Protein AF-F0YRL6-F1 (afdb_monomer_lite)

pLDDT: mean 74.06, std 14.35, range [32.53, 87.81]

Sequence (127 aa):
LNEMPAEAWADAAVAHALNVREALALGNYAAFFRLHETAPNMGAYVLDTFADKVRVDAAAKILRAYRPTIDLATLASRLGFDDENDCKAYVTKLGFLFDDAGAVKCKESKCDAAGLVEDGEQKSSLL

Organism: Aureococcus anophagefferens (NCBI:txid44056)

Foldseek 3Di:
DPPDDPVVCPDPQNVLVVQLVVCQVVLVLVSLVVSLVVHPDCVNVVSVVCLLVSLLVQLLVCLVVDPAWAALVVNCVSSVHPDSVVSVVSQVLQQWDADPVRITGSPPRDRPPVSPDDDPPPPPDDD

Secondary structure (DSSP, 8-state):
---S-GGGGG-HHHHHHHHHHHHHHHT-HHHHHHHHHT--TTHHHHHHHHHHHHHHHHHHHHHHHS-SEE-HHHHHHHHT-S-HHHHHHHHHHTTPPBPTTS-EETTT----GGGG-----------

Structure (mmCIF, N/CA/C/O backbone):
data_AF-F0YRL6-F1
#
_entry.id   AF-F0YRL6-F1
#
loop_
_atom_site.group_PDB
_atom_site.id
_atom_site.type_symbol
_atom_site.label_atom_id
_atom_site.label_alt_id
_atom_site.label_comp_id
_atom_site.label_asym_id
_atom_site.label_entity_id
_atom_site.label_seq_id
_atom_site.pdbx_PDB_ins_code
_atom_site.Cartn_x
_atom_site.Cartn_y
_atom_site.Cartn_z
_atom_site.occupancy
_atom_site.B_iso_or_equiv
_atom_site.auth_seq_id
_atom_site.auth_comp_id
_atom_site.auth_asym_id
_atom_site.auth_atom_id
_atom_site.pdbx_PDB_model_num
ATOM 1 N N . LEU A 1 1 ? 1.555 2.071 -26.749 1.00 57.66 1 LEU A N 1
ATOM 2 C CA . LEU A 1 1 ? 2.431 0.944 -26.340 1.00 57.66 1 LEU A CA 1
ATOM 3 C C . LEU A 1 1 ? 3.326 0.428 -27.474 1.00 57.66 1 LEU A C 1
ATOM 5 O O . LEU A 1 1 ? 4.312 -0.207 -27.152 1.00 57.66 1 LEU A O 1
ATOM 9 N N . ASN A 1 2 ? 3.055 0.714 -28.758 1.00 60.75 2 ASN A N 1
ATOM 10 C CA . ASN A 1 2 ? 3.831 0.160 -29.885 1.00 60.75 2 ASN A CA 1
ATOM 11 C C . ASN A 1 2 ? 4.904 1.109 -30.471 1.00 60.75 2 ASN A C 1
ATOM 13 O O . ASN A 1 2 ? 5.344 0.910 -31.595 1.00 60.75 2 ASN A O 1
ATOM 17 N N . GLU A 1 3 ? 5.288 2.162 -29.745 1.00 75.50 3 GLU A N 1
ATOM 18 C CA . GLU A 1 3 ? 6.228 3.197 -30.229 1.00 75.50 3 GLU A CA 1
ATOM 19 C C . GLU A 1 3 ? 7.621 3.096 -29.585 1.00 75.50 3 GLU A C 1
ATOM 21 O O . GLU A 1 3 ? 8.483 3.932 -29.837 1.00 75.50 3 GLU A O 1
ATOM 26 N N . MET A 1 4 ? 7.859 2.087 -28.739 1.00 65.69 4 MET A N 1
ATOM 27 C CA . MET A 1 4 ? 9.155 1.894 -28.089 1.00 65.69 4 MET A CA 1
ATOM 28 C C . MET A 1 4 ? 10.035 0.942 -28.910 1.00 65.69 4 MET A C 1
ATOM 30 O O . MET A 1 4 ? 9.546 -0.122 -29.303 1.00 65.69 4 MET A O 1
ATOM 34 N N . PRO A 1 5 ? 11.316 1.281 -29.145 1.00 77.12 5 PRO A N 1
ATOM 35 C CA . PRO A 1 5 ? 12.253 0.401 -29.837 1.00 77.12 5 PRO A CA 1
ATOM 36 C C . PRO A 1 5 ? 12.417 -0.918 -29.070 1.00 77.12 5 PRO A C 1
ATOM 38 O O . PRO A 1 5 ? 12.377 -0.936 -27.837 1.00 77.12 5 PRO A O 1
ATOM 41 N N . ALA A 1 6 ? 12.570 -2.032 -29.791 1.00 75.75 6 ALA A N 1
ATOM 42 C CA . ALA A 1 6 ? 12.597 -3.373 -29.199 1.00 75.75 6 ALA A CA 1
ATOM 43 C C . ALA A 1 6 ? 13.736 -3.544 -28.178 1.00 75.75 6 ALA A C 1
ATOM 45 O O . ALA A 1 6 ? 13.577 -4.287 -27.211 1.00 75.75 6 ALA A O 1
ATOM 46 N N . GLU A 1 7 ? 14.846 -2.813 -28.338 1.00 75.88 7 GLU A N 1
ATOM 47 C CA . GLU A 1 7 ? 15.958 -2.842 -27.386 1.00 75.88 7 GLU A CA 1
ATOM 48 C C . GLU A 1 7 ? 15.579 -2.259 -26.016 1.00 75.88 7 GLU A C 1
ATOM 50 O O . GLU A 1 7 ? 16.071 -2.728 -24.993 1.00 75.88 7 GLU A O 1
ATOM 55 N N . ALA A 1 8 ? 14.663 -1.285 -25.965 1.00 72.06 8 ALA A N 1
ATOM 56 C CA . ALA A 1 8 ? 14.236 -0.662 -24.710 1.00 72.06 8 ALA A CA 1
ATOM 57 C C . ALA A 1 8 ? 13.365 -1.593 -23.848 1.00 72.06 8 ALA A C 1
ATOM 59 O O . ALA A 1 8 ? 13.328 -1.447 -22.631 1.00 72.06 8 ALA A O 1
ATOM 60 N N . TRP A 1 9 ? 12.691 -2.579 -24.450 1.00 75.88 9 TRP A N 1
ATOM 61 C CA . TRP A 1 9 ? 11.904 -3.575 -23.710 1.00 75.88 9 TRP A CA 1
ATOM 62 C C . TRP A 1 9 ? 12.768 -4.581 -22.945 1.00 75.88 9 TRP A C 1
ATOM 64 O O . TRP A 1 9 ? 12.278 -5.216 -22.014 1.00 75.88 9 TRP A O 1
ATOM 74 N N . ALA A 1 10 ? 14.036 -4.734 -23.333 1.00 78.31 10 ALA A N 1
ATOM 75 C CA . ALA A 1 10 ? 14.971 -5.654 -22.696 1.00 78.31 10 ALA A CA 1
ATOM 76 C C . ALA A 1 10 ? 15.641 -5.064 -21.442 1.00 78.31 10 ALA A C 1
ATOM 78 O O . ALA A 1 10 ? 16.316 -5.794 -20.714 1.00 78.31 10 ALA A O 1
ATOM 79 N N . ASP A 1 11 ? 15.469 -3.766 -21.176 1.00 83.81 11 ASP A N 1
ATOM 80 C CA . ASP A 1 11 ? 16.043 -3.126 -19.996 1.00 83.81 11 ASP A CA 1
ATOM 81 C C . ASP A 1 11 ? 15.342 -3.621 -18.718 1.00 83.81 11 ASP A C 1
ATOM 83 O O . ASP A 1 11 ? 14.111 -3.593 -18.591 1.00 83.81 11 ASP A O 1
ATOM 87 N N . ALA A 1 12 ? 16.139 -4.048 -17.736 1.00 83.12 12 ALA A N 1
ATOM 88 C CA . ALA A 1 12 ? 15.658 -4.490 -16.433 1.00 83.12 12 ALA A CA 1
ATOM 89 C C . ALA A 1 12 ? 14.832 -3.408 -15.713 1.00 83.12 12 ALA A C 1
ATOM 91 O O . ALA A 1 12 ? 13.896 -3.738 -14.984 1.00 83.12 12 ALA A O 1
ATOM 92 N N . ALA A 1 13 ? 15.121 -2.123 -15.945 1.00 82.00 13 ALA A N 1
ATOM 93 C CA . ALA A 1 13 ? 14.346 -1.014 -15.402 1.00 82.00 13 ALA A CA 1
ATOM 94 C C . ALA A 1 13 ? 12.934 -0.937 -16.007 1.00 82.00 13 ALA A C 1
ATOM 96 O O . ALA A 1 13 ? 11.971 -0.662 -15.289 1.00 82.00 13 ALA A O 1
ATOM 97 N N . VAL A 1 14 ? 12.783 -1.232 -17.303 1.00 84.25 14 VAL A N 1
ATOM 98 C CA . VAL A 1 14 ? 11.474 -1.249 -17.979 1.00 84.25 14 VAL A CA 1
ATOM 99 C C . VAL A 1 14 ? 10.654 -2.450 -17.519 1.00 84.25 14 VAL A C 1
ATOM 101 O O . VAL A 1 14 ? 9.483 -2.293 -17.170 1.00 84.25 14 VAL A O 1
ATOM 104 N N . ALA A 1 15 ? 11.27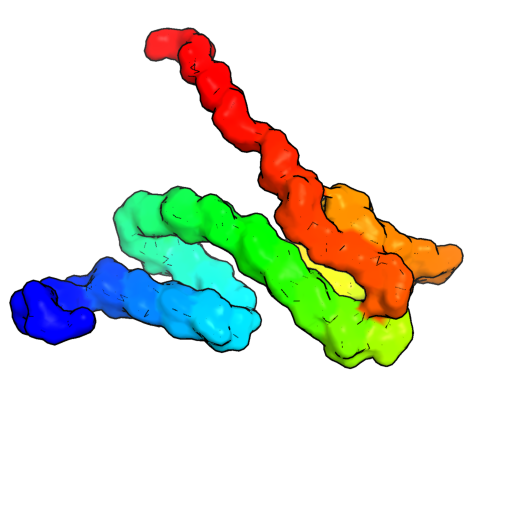6 -3.628 -17.416 1.00 85.44 15 ALA A N 1
ATOM 105 C CA . ALA A 1 15 ? 10.630 -4.807 -16.842 1.00 85.44 15 ALA A CA 1
ATOM 106 C C . ALA A 1 15 ? 10.176 -4.559 -15.392 1.00 85.44 15 ALA A C 1
ATOM 108 O O . ALA A 1 15 ? 9.053 -4.901 -15.018 1.00 85.44 15 ALA A O 1
ATOM 109 N N . HIS A 1 16 ? 11.012 -3.903 -14.582 1.00 86.12 16 HIS A N 1
ATOM 110 C CA . HIS A 1 16 ? 10.663 -3.515 -13.218 1.00 86.12 16 HIS A CA 1
ATOM 111 C C . HIS A 1 16 ? 9.464 -2.555 -13.176 1.00 86.12 16 HIS A C 1
ATOM 113 O O . HIS A 1 16 ? 8.503 -2.805 -12.449 1.00 86.12 16 HIS A O 1
ATOM 119 N N . ALA A 1 17 ? 9.473 -1.499 -13.994 1.00 85.31 17 ALA A N 1
ATOM 120 C CA . ALA A 1 17 ? 8.378 -0.532 -14.060 1.00 85.31 17 ALA A CA 1
ATOM 121 C C . ALA A 1 17 ? 7.041 -1.179 -14.473 1.00 85.31 17 ALA A C 1
ATOM 123 O O . ALA A 1 17 ? 5.988 -0.835 -13.929 1.00 85.31 17 ALA A O 1
ATOM 124 N N . LEU A 1 18 ? 7.072 -2.150 -15.393 1.00 87.19 18 LEU A N 1
ATOM 125 C CA . LEU A 1 18 ? 5.890 -2.920 -15.787 1.00 87.19 18 LEU A CA 1
ATOM 126 C C . LEU A 1 18 ? 5.360 -3.782 -14.637 1.00 87.19 18 LEU A C 1
ATOM 128 O O . LEU A 1 18 ? 4.164 -3.728 -14.354 1.00 87.19 18 LEU A O 1
ATOM 132 N N . ASN A 1 19 ? 6.238 -4.495 -13.927 1.00 86.19 19 ASN A N 1
ATOM 133 C CA . ASN A 1 19 ? 5.855 -5.291 -12.758 1.00 86.19 19 ASN A CA 1
ATOM 134 C C . ASN A 1 19 ? 5.232 -4.424 -11.656 1.00 86.19 19 ASN A C 1
ATOM 136 O O . ASN A 1 19 ? 4.238 -4.814 -11.046 1.00 86.19 19 ASN A O 1
ATOM 140 N N . VAL A 1 20 ? 5.773 -3.224 -11.420 1.00 86.38 20 VAL A N 1
ATOM 141 C CA . VAL A 1 20 ? 5.189 -2.287 -10.453 1.00 86.38 20 VAL A CA 1
ATOM 142 C C . VAL A 1 20 ? 3.806 -1.828 -10.902 1.00 86.38 20 VAL A C 1
ATOM 144 O O . VAL A 1 20 ? 2.866 -1.842 -10.107 1.00 86.38 20 VAL A O 1
ATOM 147 N N . ARG A 1 21 ? 3.642 -1.470 -12.180 1.00 86.50 21 ARG A N 1
ATOM 148 C CA . ARG A 1 21 ? 2.331 -1.114 -12.733 1.00 86.50 21 ARG A CA 1
ATOM 149 C C . ARG A 1 21 ? 1.321 -2.253 -12.569 1.00 86.50 21 ARG A C 1
ATOM 151 O O . ARG A 1 21 ? 0.174 -1.986 -12.218 1.00 86.50 21 ARG A O 1
ATOM 158 N N . GLU A 1 22 ? 1.720 -3.497 -12.817 1.00 87.81 22 GLU A N 1
ATOM 159 C CA . GLU A 1 22 ? 0.861 -4.669 -12.616 1.00 87.81 22 GLU A CA 1
ATOM 160 C C . GLU A 1 22 ? 0.495 -4.868 -11.143 1.00 87.81 22 GLU A C 1
ATOM 162 O O . GLU A 1 22 ? -0.680 -5.056 -10.829 1.00 87.81 22 GLU A O 1
ATOM 167 N N . ALA A 1 23 ? 1.462 -4.754 -10.229 1.00 86.25 23 ALA A N 1
ATOM 168 C CA . ALA A 1 23 ? 1.213 -4.844 -8.792 1.00 86.25 23 ALA A CA 1
ATOM 169 C C . ALA A 1 23 ? 0.218 -3.771 -8.318 1.00 86.25 23 ALA A C 1
ATOM 171 O O . ALA A 1 23 ? -0.702 -4.080 -7.558 1.00 86.25 23 ALA A O 1
ATOM 172 N N . LEU A 1 24 ? 0.348 -2.537 -8.818 1.00 82.56 24 LEU A N 1
ATOM 173 C CA . LEU A 1 24 ? -0.588 -1.443 -8.550 1.00 82.56 24 LEU A CA 1
ATOM 174 C C . LEU A 1 24 ? -1.983 -1.727 -9.118 1.00 82.56 24 LEU A C 1
ATOM 176 O O . LEU A 1 24 ? -2.976 -1.556 -8.414 1.00 82.56 24 LEU A O 1
ATOM 180 N N . ALA A 1 25 ? -2.070 -2.205 -10.362 1.00 83.12 25 ALA A N 1
ATOM 181 C CA . ALA A 1 25 ? -3.342 -2.521 -11.012 1.00 83.12 25 ALA A CA 1
ATOM 182 C C . ALA A 1 25 ? -4.093 -3.667 -10.311 1.00 83.12 25 ALA A C 1
ATOM 184 O O . ALA A 1 25 ? -5.315 -3.620 -10.179 1.00 83.12 25 ALA A O 1
ATOM 185 N N . LEU A 1 26 ? -3.364 -4.675 -9.825 1.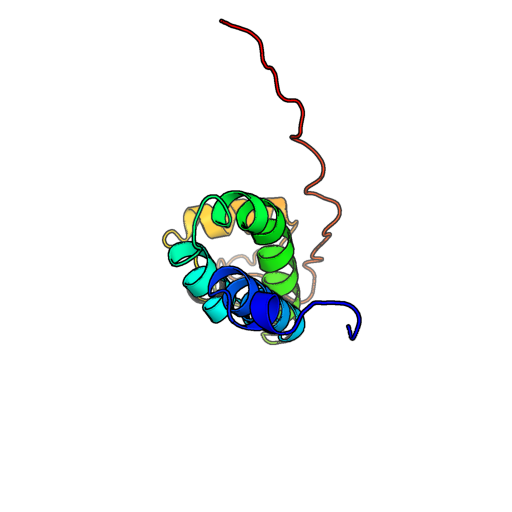00 82.06 26 LEU A N 1
ATOM 186 C CA . LEU A 1 26 ? -3.919 -5.794 -9.060 1.00 82.06 26 LEU A CA 1
ATOM 187 C C . LEU A 1 26 ? -4.205 -5.431 -7.594 1.00 82.06 26 LEU A C 1
ATOM 189 O O . LEU A 1 26 ? -4.864 -6.197 -6.892 1.00 82.06 26 LEU A O 1
ATOM 193 N N . GLY A 1 27 ? -3.712 -4.287 -7.106 1.00 76.56 27 GLY A N 1
ATOM 194 C CA . GLY A 1 27 ? -3.738 -3.948 -5.684 1.00 76.56 27 GLY A CA 1
ATOM 195 C C . GLY A 1 27 ? -2.953 -4.947 -4.831 1.00 76.56 27 GLY A C 1
ATOM 196 O O . GLY A 1 27 ? -3.348 -5.243 -3.705 1.00 76.56 27 GLY A O 1
ATOM 197 N N . ASN A 1 28 ? -1.879 -5.526 -5.375 1.00 80.50 28 ASN A N 1
ATOM 198 C CA . ASN A 1 28 ? -1.026 -6.465 -4.659 1.00 80.50 28 ASN A CA 1
ATOM 199 C C . ASN A 1 28 ? 0.077 -5.707 -3.908 1.00 80.50 28 ASN A C 1
ATOM 201 O O . ASN A 1 28 ? 1.207 -5.566 -4.375 1.00 80.50 28 ASN A O 1
ATOM 205 N N . TYR A 1 29 ? -0.279 -5.231 -2.718 1.00 79.12 29 TYR A N 1
ATOM 206 C CA . TYR A 1 29 ? 0.580 -4.425 -1.849 1.00 79.12 29 TYR A CA 1
ATOM 207 C C . TYR A 1 29 ? 1.874 -5.139 -1.447 1.00 79.12 29 TYR A C 1
ATOM 209 O O . TYR A 1 29 ? 2.937 -4.529 -1.445 1.00 79.12 29 TYR A O 1
ATOM 217 N N . ALA A 1 30 ? 1.812 -6.449 -1.191 1.00 78.44 30 ALA A N 1
ATOM 218 C CA . ALA A 1 30 ? 2.992 -7.240 -0.845 1.00 78.44 30 ALA A CA 1
ATOM 219 C C . ALA A 1 30 ? 4.006 -7.289 -2.000 1.00 78.44 30 ALA A C 1
ATOM 221 O O . ALA A 1 30 ? 5.210 -7.154 -1.785 1.00 78.44 30 ALA A O 1
ATOM 222 N N . ALA A 1 31 ? 3.520 -7.438 -3.238 1.00 81.31 31 ALA A N 1
ATOM 223 C CA . ALA A 1 31 ? 4.379 -7.379 -4.416 1.00 81.31 31 ALA A CA 1
ATOM 224 C C . ALA A 1 31 ? 4.961 -5.973 -4.622 1.00 81.31 31 ALA A C 1
ATOM 226 O O . ALA A 1 31 ? 6.137 -5.858 -4.954 1.00 81.31 31 ALA A O 1
ATOM 227 N N . PHE A 1 32 ? 4.172 -4.919 -4.378 1.00 83.69 32 PHE A N 1
ATOM 228 C CA . PHE A 1 32 ? 4.631 -3.532 -4.474 1.00 83.69 32 PHE A CA 1
ATOM 229 C C . PHE A 1 32 ? 5.783 -3.231 -3.506 1.00 83.69 32 PHE A C 1
ATOM 231 O O . PHE A 1 32 ? 6.809 -2.729 -3.950 1.00 83.69 32 PHE A O 1
ATOM 238 N N . PHE A 1 33 ? 5.668 -3.590 -2.222 1.00 79.50 33 PHE A N 1
ATOM 239 C CA . PHE A 1 33 ? 6.741 -3.356 -1.244 1.00 79.50 33 PHE A CA 1
ATOM 240 C C . PHE A 1 33 ? 7.999 -4.184 -1.531 1.00 79.50 33 PHE A C 1
ATOM 242 O O . PHE A 1 33 ? 9.112 -3.687 -1.410 1.00 79.50 33 PHE A O 1
ATOM 249 N N . ARG A 1 34 ? 7.854 -5.417 -2.023 1.00 84.00 34 ARG A N 1
ATOM 250 C CA . ARG A 1 34 ? 9.016 -6.205 -2.459 1.00 84.00 34 ARG A CA 1
ATOM 251 C C . ARG A 1 34 ? 9.708 -5.596 -3.687 1.00 84.00 34 ARG A C 1
ATOM 253 O O . ARG A 1 34 ? 10.932 -5.632 -3.803 1.00 84.00 34 ARG A O 1
ATOM 260 N N . LEU A 1 35 ? 8.933 -5.066 -4.632 1.00 82.50 35 LEU A N 1
ATOM 261 C CA . LEU A 1 35 ? 9.478 -4.339 -5.781 1.00 82.50 35 LEU A CA 1
ATOM 262 C C . LEU A 1 35 ? 10.129 -3.026 -5.327 1.00 82.50 35 LEU A C 1
ATOM 264 O O . LEU A 1 35 ? 11.190 -2.683 -5.828 1.00 82.50 35 LEU A O 1
ATOM 268 N N . HIS A 1 36 ? 9.568 -2.352 -4.325 1.00 80.50 36 HIS A N 1
ATOM 269 C CA . HIS A 1 36 ? 10.147 -1.151 -3.730 1.00 80.50 36 HIS A CA 1
ATOM 270 C C . HIS A 1 36 ? 11.587 -1.372 -3.236 1.00 80.50 36 HIS A C 1
ATOM 272 O O . HIS A 1 36 ? 12.486 -0.623 -3.605 1.00 80.50 36 HIS A O 1
ATOM 278 N N . GLU A 1 37 ? 11.827 -2.447 -2.481 1.00 79.38 37 GLU A N 1
ATOM 279 C CA . GLU A 1 37 ? 13.159 -2.795 -1.956 1.00 79.38 37 GLU A CA 1
ATOM 280 C C . GLU A 1 37 ? 14.171 -3.189 -3.040 1.00 79.38 37 GLU A C 1
ATOM 282 O O . GLU A 1 37 ? 15.380 -3.066 -2.853 1.00 79.38 37 GLU A O 1
ATOM 287 N N . THR A 1 38 ? 13.686 -3.687 -4.178 1.00 79.94 38 THR A N 1
ATOM 288 C CA . THR A 1 38 ? 14.518 -4.209 -5.273 1.00 79.94 38 THR A CA 1
ATOM 289 C C . THR A 1 38 ? 14.604 -3.252 -6.461 1.00 79.94 38 THR A C 1
ATOM 291 O O . THR A 1 38 ? 15.099 -3.632 -7.526 1.00 79.94 38 THR A O 1
ATOM 294 N N . ALA A 1 39 ? 14.118 -2.018 -6.299 1.00 76.88 39 ALA A N 1
ATOM 295 C CA . ALA A 1 39 ? 14.054 -1.036 -7.367 1.00 76.88 39 ALA A CA 1
ATOM 296 C C . ALA A 1 39 ? 15.466 -0.645 -7.850 1.00 76.88 39 ALA A C 1
ATOM 298 O O . ALA A 1 39 ? 16.294 -0.207 -7.049 1.00 76.88 39 ALA A O 1
ATOM 299 N N . PRO A 1 40 ? 15.767 -0.770 -9.158 1.00 74.06 40 PRO A N 1
ATOM 300 C CA . PRO A 1 40 ? 17.042 -0.329 -9.704 1.00 74.06 40 PRO A CA 1
ATOM 301 C C . PRO A 1 40 ? 17.121 1.207 -9.743 1.00 74.06 40 PRO A C 1
ATOM 303 O O . PRO A 1 40 ? 16.136 1.895 -10.028 1.00 74.06 40 PRO A O 1
ATOM 306 N N . ASN A 1 41 ? 18.325 1.749 -9.533 1.00 75.44 41 ASN A N 1
ATOM 307 C CA . ASN A 1 41 ? 18.612 3.190 -9.512 1.00 75.44 41 ASN A CA 1
ATOM 308 C C . ASN A 1 41 ? 17.841 3.939 -8.403 1.00 75.44 41 ASN A C 1
ATOM 310 O O . ASN A 1 41 ? 17.642 3.427 -7.309 1.00 75.44 41 ASN A O 1
ATOM 314 N N . MET A 1 42 ? 17.399 5.167 -8.689 1.00 77.62 42 MET A N 1
ATOM 315 C CA . MET A 1 42 ? 16.591 6.006 -7.794 1.00 77.62 42 MET A CA 1
ATOM 316 C C . MET A 1 42 ? 15.082 5.728 -7.936 1.00 77.62 42 MET A C 1
ATOM 318 O O . MET A 1 42 ? 14.263 6.562 -7.556 1.00 77.62 42 MET A O 1
ATOM 322 N N . GLY A 1 43 ? 14.696 4.581 -8.513 1.00 75.56 43 GLY A N 1
ATOM 323 C CA . GLY A 1 43 ? 13.292 4.222 -8.740 1.00 75.56 43 GLY A CA 1
ATOM 324 C C . GLY A 1 43 ? 12.474 4.164 -7.448 1.00 75.56 43 GLY A C 1
ATOM 325 O O . GLY A 1 43 ? 11.308 4.552 -7.459 1.00 75.56 43 GLY A O 1
ATOM 326 N N . ALA A 1 44 ? 13.107 3.787 -6.333 1.00 81.38 44 ALA A N 1
ATOM 327 C CA . ALA A 1 44 ? 12.498 3.777 -5.003 1.00 81.38 44 ALA A CA 1
ATOM 328 C C . ALA A 1 44 ? 11.851 5.127 -4.637 1.00 81.38 44 ALA A C 1
ATOM 330 O O . ALA A 1 44 ? 10.694 5.152 -4.241 1.00 81.38 44 ALA A O 1
ATOM 331 N N . TYR A 1 45 ? 12.505 6.261 -4.923 1.00 82.56 45 TYR A N 1
ATOM 332 C CA . TYR A 1 45 ? 11.957 7.591 -4.610 1.00 82.56 45 TYR A CA 1
ATOM 333 C C . TYR A 1 45 ? 10.649 7.901 -5.338 1.00 82.56 45 TYR A C 1
ATOM 335 O O . TYR A 1 45 ? 9.781 8.588 -4.806 1.00 82.56 45 TYR A O 1
ATOM 343 N N . VAL A 1 46 ? 10.492 7.414 -6.571 1.00 82.56 46 VAL A N 1
ATOM 344 C CA . VAL A 1 46 ? 9.234 7.582 -7.309 1.00 82.56 46 VAL A CA 1
ATOM 345 C C . VAL A 1 46 ? 8.154 6.716 -6.673 1.00 82.56 46 VAL A C 1
ATOM 347 O O . VAL A 1 46 ? 7.023 7.165 -6.504 1.00 82.56 46 VAL A O 1
ATOM 350 N N . LEU A 1 47 ? 8.500 5.489 -6.295 1.00 82.94 47 LEU A N 1
ATOM 351 C CA . LEU A 1 47 ? 7.584 4.543 -5.671 1.00 82.94 47 LEU A CA 1
ATOM 352 C C . LEU A 1 47 ? 7.144 4.979 -4.266 1.00 82.94 47 LEU A C 1
ATOM 354 O O . LEU A 1 47 ? 5.969 4.806 -3.941 1.00 82.94 47 LEU A O 1
ATOM 358 N N . ASP A 1 48 ? 8.011 5.634 -3.495 1.00 83.00 48 ASP A N 1
ATOM 359 C CA . ASP A 1 48 ? 7.676 6.236 -2.199 1.00 83.00 48 ASP A CA 1
ATOM 360 C C . ASP A 1 48 ? 6.490 7.206 -2.313 1.00 83.00 48 ASP A C 1
ATOM 362 O O . ASP A 1 48 ? 5.570 7.168 -1.497 1.00 83.00 48 ASP A O 1
ATOM 366 N N . THR A 1 49 ? 6.416 8.001 -3.390 1.00 81.38 49 THR A N 1
ATOM 367 C CA . THR A 1 49 ? 5.284 8.929 -3.606 1.00 81.38 49 THR A CA 1
ATOM 368 C C . THR A 1 49 ? 3.936 8.223 -3.811 1.00 81.38 49 THR A C 1
ATOM 370 O O . THR A 1 49 ? 2.867 8.822 -3.632 1.00 81.38 49 THR A O 1
ATOM 373 N N . PHE A 1 50 ? 3.964 6.947 -4.205 1.00 79.12 50 PHE A N 1
ATOM 374 C CA . PHE A 1 50 ? 2.777 6.114 -4.367 1.00 79.12 50 PHE A CA 1
ATOM 375 C C . PHE A 1 50 ? 2.499 5.247 -3.144 1.00 79.12 50 PHE A C 1
ATOM 377 O O . PHE A 1 50 ? 1.340 4.880 -2.955 1.00 79.12 50 PHE A O 1
ATOM 384 N N . ALA A 1 51 ? 3.500 4.956 -2.309 1.00 80.94 51 ALA A N 1
ATOM 385 C CA . ALA A 1 51 ? 3.366 4.086 -1.144 1.00 80.94 51 ALA A CA 1
ATOM 386 C C . ALA A 1 51 ? 2.202 4.512 -0.236 1.00 80.94 51 ALA A C 1
ATOM 388 O O . ALA A 1 51 ? 1.401 3.669 0.169 1.00 80.94 51 ALA A O 1
ATOM 389 N N . ASP A 1 52 ? 2.022 5.816 -0.009 1.00 81.44 52 ASP A N 1
ATOM 390 C CA . ASP A 1 52 ? 0.894 6.330 0.773 1.00 81.44 52 ASP A CA 1
ATOM 391 C C . ASP A 1 52 ? -0.460 6.060 0.115 1.00 81.44 52 ASP A C 1
ATOM 393 O O . ASP A 1 52 ? -1.365 5.525 0.754 1.00 81.44 52 ASP A O 1
ATOM 397 N N . LYS A 1 53 ? -0.615 6.357 -1.181 1.00 81.00 53 LYS A N 1
ATOM 398 C CA . LYS A 1 53 ? -1.879 6.100 -1.899 1.00 81.00 53 LYS A CA 1
ATOM 399 C C . LYS A 1 53 ? -2.222 4.614 -1.910 1.00 81.00 53 LYS A C 1
ATOM 401 O O . LYS A 1 53 ? -3.377 4.226 -1.747 1.00 81.00 53 LYS A O 1
ATOM 406 N N . VAL A 1 54 ? -1.197 3.795 -2.099 1.00 82.75 54 VAL A N 1
ATOM 407 C CA . VAL A 1 54 ? -1.266 2.340 -2.128 1.00 82.75 54 VAL A CA 1
ATOM 408 C C . VAL A 1 54 ? -1.707 1.802 -0.764 1.00 82.75 54 VAL A C 1
ATOM 410 O O . VAL A 1 54 ? -2.623 0.983 -0.708 1.00 82.75 54 VAL A O 1
ATOM 413 N N . ARG A 1 55 ? -1.157 2.325 0.339 1.00 83.38 55 ARG A N 1
ATOM 414 C CA . ARG A 1 55 ? -1.587 1.998 1.709 1.00 83.38 55 ARG A CA 1
ATOM 415 C C . ARG A 1 55 ? -3.031 2.415 1.993 1.00 83.38 55 ARG A C 1
ATOM 417 O O . ARG A 1 55 ? -3.775 1.628 2.576 1.00 83.38 55 ARG A O 1
ATOM 424 N N . VAL A 1 56 ? -3.467 3.595 1.545 1.00 82.06 56 VAL A N 1
ATOM 425 C CA . VAL A 1 56 ? -4.866 4.039 1.710 1.00 82.06 56 VAL A CA 1
ATOM 426 C C . VAL A 1 56 ? -5.836 3.130 0.954 1.00 82.06 56 VAL A C 1
ATOM 428 O O . VAL A 1 56 ? -6.852 2.707 1.511 1.00 82.06 56 VAL A O 1
ATOM 431 N N . ASP A 1 57 ? -5.523 2.787 -0.297 1.00 81.94 57 ASP A N 1
ATOM 432 C CA . ASP A 1 57 ? -6.341 1.874 -1.102 1.00 81.94 57 ASP A CA 1
ATOM 433 C C . ASP A 1 57 ? -6.379 0.459 -0.491 1.00 81.94 57 ASP A C 1
ATOM 435 O O . ASP A 1 57 ? -7.435 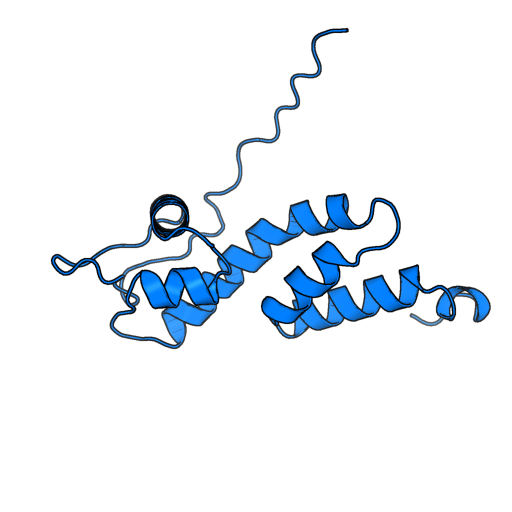-0.180 -0.448 1.00 81.94 57 ASP A O 1
ATOM 439 N N . ALA A 1 58 ? -5.257 -0.005 0.074 1.00 82.75 58 ALA A N 1
ATOM 440 C CA . ALA A 1 58 ? -5.196 -1.259 0.822 1.00 82.75 58 ALA A CA 1
ATOM 441 C C . ALA A 1 58 ? -6.130 -1.234 2.028 1.00 82.75 58 ALA A C 1
ATOM 443 O O . ALA A 1 58 ? -6.959 -2.1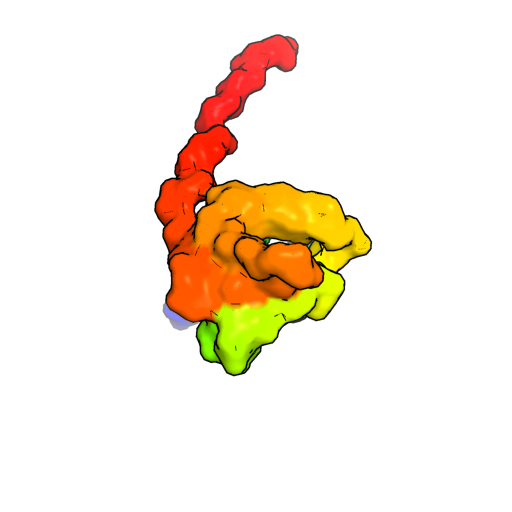33 2.185 1.00 82.75 58 ALA A O 1
ATOM 444 N N . ALA A 1 59 ? -6.042 -0.180 2.840 1.00 80.69 59 ALA A N 1
ATOM 445 C CA . ALA A 1 59 ? -6.881 -0.002 4.014 1.00 80.69 59 ALA A CA 1
ATOM 446 C C . ALA A 1 59 ? -8.369 0.000 3.629 1.00 80.69 59 ALA A C 1
ATOM 448 O O . ALA A 1 59 ? -9.162 -0.729 4.221 1.00 80.69 59 ALA A O 1
ATOM 449 N N . ALA A 1 60 ? -8.743 0.725 2.569 1.00 80.00 60 ALA A N 1
ATOM 450 C CA . ALA A 1 60 ? -10.110 0.770 2.052 1.00 80.00 60 ALA A CA 1
ATOM 451 C C . ALA A 1 60 ? -10.650 -0.617 1.661 1.00 80.00 60 ALA A C 1
ATOM 453 O O . ALA A 1 60 ? -11.799 -0.959 1.963 1.00 80.00 60 ALA A O 1
ATOM 454 N N . LYS A 1 61 ? -9.828 -1.438 0.994 1.00 82.44 61 LYS A N 1
ATOM 455 C CA . LYS A 1 61 ? -10.198 -2.809 0.610 1.00 82.44 61 LYS A CA 1
ATOM 456 C C . LYS A 1 61 ? -10.304 -3.731 1.822 1.00 82.44 61 LYS A C 1
ATOM 458 O O . LYS A 1 61 ? -11.258 -4.503 1.899 1.00 82.44 61 LYS A O 1
ATOM 463 N N . ILE A 1 62 ? -9.387 -3.617 2.784 1.00 81.88 62 ILE A N 1
ATOM 464 C CA . ILE A 1 62 ? -9.410 -4.390 4.035 1.00 81.88 62 ILE A CA 1
ATOM 465 C C . ILE A 1 62 ? -10.685 -4.080 4.829 1.00 81.88 62 ILE A C 1
ATOM 467 O O . ILE A 1 62 ? -11.402 -5.007 5.204 1.00 81.88 62 ILE A O 1
ATOM 471 N N . LEU A 1 63 ? -11.038 -2.798 4.986 1.00 77.12 63 LEU A N 1
ATOM 472 C CA . LEU A 1 63 ? -12.276 -2.375 5.652 1.00 77.12 63 LEU A CA 1
ATOM 473 C C . LEU A 1 63 ? -13.534 -2.968 4.999 1.00 77.12 63 LEU A C 1
ATOM 475 O O . LEU A 1 63 ? -14.507 -3.304 5.673 1.00 77.12 63 LEU A O 1
ATOM 479 N N . ARG A 1 64 ? -13.544 -3.096 3.669 1.00 78.38 64 ARG A N 1
ATOM 480 C CA . ARG A 1 64 ? -14.672 -3.700 2.944 1.00 78.38 64 ARG A CA 1
ATOM 481 C C . ARG A 1 64 ? -14.725 -5.219 3.112 1.00 78.38 64 ARG A C 1
ATOM 483 O O . ARG A 1 64 ? -15.827 -5.759 3.167 1.00 78.38 64 ARG A O 1
ATOM 490 N N . ALA A 1 65 ? -13.573 -5.882 3.196 1.00 81.56 65 ALA A N 1
ATOM 491 C CA . ALA A 1 65 ? -13.469 -7.336 3.292 1.00 81.56 65 ALA A CA 1
ATOM 492 C C . ALA A 1 65 ? -13.759 -7.881 4.705 1.00 81.56 65 ALA A C 1
ATOM 494 O O . ALA A 1 65 ? -14.431 -8.900 4.826 1.00 81.56 65 ALA A O 1
ATOM 495 N N . TYR A 1 66 ? -13.308 -7.198 5.764 1.00 77.12 66 TYR A N 1
ATOM 496 C CA . TYR A 1 66 ? -13.340 -7.689 7.154 1.00 77.12 66 TYR A CA 1
ATOM 497 C C . TYR A 1 66 ? -14.520 -7.158 7.995 1.00 77.12 66 TYR A C 1
ATOM 499 O O . TYR A 1 66 ? -14.446 -7.069 9.217 1.00 77.12 66 TYR A O 1
ATOM 507 N N . ARG A 1 67 ? -15.647 -6.783 7.374 1.00 73.06 67 ARG A N 1
ATOM 508 C CA . ARG A 1 67 ? -16.832 -6.312 8.121 1.00 73.06 67 ARG A CA 1
ATOM 509 C C . ARG A 1 67 ? -17.328 -7.398 9.099 1.00 73.06 67 ARG A C 1
ATOM 511 O O . ARG A 1 67 ? -17.502 -8.533 8.662 1.00 73.06 67 ARG A O 1
ATOM 518 N N . PRO A 1 68 ? -17.655 -7.066 10.368 1.00 73.69 68 PRO A N 1
ATOM 519 C CA . PRO A 1 68 ? -17.885 -5.718 10.906 1.00 73.69 68 PRO A CA 1
ATOM 520 C C . PRO A 1 68 ? -16.678 -5.045 11.587 1.00 73.69 68 PRO A C 1
ATOM 522 O O . PRO A 1 68 ? -16.651 -3.812 11.651 1.00 73.69 68 PRO A O 1
ATOM 525 N N . THR A 1 69 ? -15.704 -5.812 12.075 1.00 79.19 69 THR A N 1
ATOM 526 C CA . THR A 1 69 ? -14.555 -5.331 12.856 1.00 79.19 69 THR A CA 1
ATOM 527 C C . THR A 1 69 ? -13.284 -6.086 12.477 1.00 79.19 69 THR A C 1
ATOM 529 O O . THR A 1 69 ? -13.336 -7.263 12.130 1.00 79.19 69 THR A O 1
ATOM 532 N N . ILE A 1 70 ? -12.140 -5.409 12.575 1.00 83.44 70 ILE A N 1
ATOM 533 C CA . ILE A 1 70 ? -10.811 -6.012 12.412 1.00 83.44 70 ILE A CA 1
ATOM 534 C C . ILE A 1 70 ? -9.928 -5.623 13.597 1.00 83.44 70 ILE A C 1
ATOM 536 O O . ILE A 1 70 ? -10.017 -4.503 14.101 1.00 83.44 70 ILE A O 1
ATOM 540 N N . ASP A 1 71 ? -9.102 -6.546 14.070 1.00 85.69 71 ASP A N 1
ATOM 541 C CA . ASP A 1 71 ? -8.102 -6.268 15.096 1.00 85.69 71 ASP A CA 1
ATOM 542 C C . ASP A 1 71 ? -6.919 -5.461 14.534 1.00 85.69 71 ASP A C 1
ATOM 544 O O . ASP A 1 71 ? -6.592 -5.522 13.345 1.00 85.69 71 ASP A O 1
ATOM 548 N N . LEU A 1 72 ? -6.280 -4.675 15.405 1.00 83.00 72 LEU A N 1
ATOM 549 C CA . LEU A 1 72 ? -5.178 -3.794 15.020 1.00 83.00 72 LEU A CA 1
ATOM 550 C C . LEU A 1 72 ? -3.942 -4.579 14.556 1.00 83.00 72 LEU A C 1
ATOM 552 O O . LEU A 1 72 ? -3.298 -4.159 13.599 1.00 83.00 72 LEU A O 1
ATOM 556 N N . ALA A 1 73 ? -3.652 -5.729 15.168 1.00 83.56 73 ALA A N 1
ATOM 557 C CA . ALA A 1 73 ? -2.502 -6.563 14.821 1.00 83.56 73 ALA A CA 1
ATOM 558 C C . ALA A 1 73 ? -2.603 -7.126 13.391 1.00 83.56 73 ALA A C 1
ATOM 560 O O . ALA A 1 73 ? -1.662 -7.031 12.601 1.00 83.56 73 ALA A O 1
ATOM 561 N N . THR A 1 74 ? -3.770 -7.648 13.009 1.00 83.31 74 THR A N 1
ATOM 562 C CA . THR A 1 74 ? -4.039 -8.131 11.647 1.00 83.31 74 THR A CA 1
ATOM 563 C C . THR A 1 74 ? -4.017 -6.983 10.648 1.00 83.31 74 THR A C 1
ATOM 565 O O . THR A 1 74 ? -3.498 -7.136 9.540 1.00 83.31 74 THR A O 1
ATOM 568 N N . LEU A 1 75 ? -4.538 -5.813 11.029 1.00 84.00 75 LEU A N 1
ATOM 569 C CA . LEU A 1 75 ? -4.492 -4.624 10.185 1.00 84.00 75 LEU A CA 1
ATOM 570 C C . LEU A 1 75 ? -3.049 -4.148 9.948 1.00 84.00 75 LEU A C 1
ATOM 572 O O . LEU A 1 75 ? -2.689 -3.895 8.799 1.00 84.00 75 LEU A O 1
ATOM 576 N N . ALA A 1 76 ? -2.220 -4.097 10.995 1.00 85.31 76 ALA A N 1
ATOM 577 C CA . ALA A 1 76 ? -0.805 -3.734 10.920 1.00 85.31 76 ALA A CA 1
ATOM 578 C C . ALA A 1 76 ? -0.030 -4.708 10.024 1.00 85.31 76 ALA A C 1
ATOM 580 O O . ALA A 1 76 ? 0.607 -4.282 9.059 1.00 85.31 76 ALA A O 1
ATOM 581 N N . SER A 1 77 ? -0.200 -6.016 10.245 1.00 83.75 77 SER A N 1
ATOM 582 C CA . SER A 1 77 ? 0.406 -7.059 9.410 1.00 83.75 77 SER A CA 1
ATOM 583 C C . SER A 1 77 ? -0.008 -6.939 7.940 1.00 83.75 77 SER A C 1
ATOM 585 O O . SER A 1 77 ? 0.809 -7.116 7.035 1.00 83.75 77 SER A O 1
ATOM 587 N N . ARG A 1 78 ? -1.274 -6.595 7.668 1.00 82.38 78 ARG A N 1
ATOM 588 C CA . ARG A 1 78 ? -1.785 -6.501 6.297 1.00 82.38 78 ARG A CA 1
ATOM 589 C C . ARG A 1 78 ? -1.381 -5.215 5.576 1.00 82.38 78 ARG A C 1
ATOM 591 O O . ARG A 1 78 ? -1.252 -5.237 4.352 1.00 82.38 78 ARG A O 1
ATOM 598 N N . LEU A 1 79 ? -1.196 -4.122 6.312 1.00 81.06 79 LEU A N 1
ATOM 599 C CA . LEU A 1 79 ? -0.688 -2.850 5.792 1.00 81.06 79 LEU A CA 1
ATOM 600 C C . LEU A 1 79 ? 0.847 -2.809 5.705 1.00 81.06 79 LEU A C 1
ATOM 602 O O . LEU A 1 79 ? 1.380 -1.916 5.047 1.00 81.06 79 LEU A O 1
ATOM 606 N N . GLY A 1 80 ? 1.534 -3.789 6.302 1.00 78.88 80 GLY A N 1
ATOM 607 C CA . GLY A 1 80 ? 2.993 -3.891 6.298 1.00 78.88 80 GLY A CA 1
ATOM 608 C C . GLY A 1 80 ? 3.660 -2.938 7.289 1.00 78.88 80 GLY A C 1
ATOM 609 O O . GLY A 1 80 ? 4.705 -2.383 6.970 1.00 78.88 80 GLY A O 1
ATOM 610 N N . PHE A 1 81 ? 3.032 -2.702 8.444 1.00 82.38 81 PHE A N 1
ATOM 611 C CA . PHE A 1 81 ? 3.660 -2.006 9.566 1.00 82.38 81 PHE A CA 1
ATOM 612 C C . PHE A 1 81 ? 4.310 -3.023 10.504 1.00 82.38 81 PHE A C 1
ATOM 614 O O . PHE A 1 81 ? 3.675 -4.018 10.859 1.00 82.38 81 PHE A O 1
ATOM 621 N N . ASP A 1 82 ? 5.544 -2.745 10.923 1.00 79.38 82 ASP A N 1
ATOM 622 C CA . ASP A 1 82 ? 6.244 -3.531 11.944 1.00 79.38 82 ASP A CA 1
ATOM 623 C C . ASP A 1 82 ? 5.687 -3.250 13.350 1.00 79.38 82 ASP A C 1
ATOM 625 O O . ASP A 1 82 ? 5.580 -4.156 14.176 1.00 79.38 82 ASP A O 1
ATOM 629 N N . ASP A 1 83 ? 5.256 -2.007 13.591 1.00 84.25 83 ASP A N 1
ATOM 630 C CA . ASP A 1 83 ? 4.714 -1.540 14.864 1.00 84.25 83 ASP A CA 1
ATOM 631 C C . ASP A 1 83 ? 3.200 -1.275 14.802 1.00 84.25 83 ASP A C 1
ATOM 633 O O . ASP A 1 83 ? 2.686 -0.507 13.980 1.00 84.25 83 ASP A O 1
ATOM 637 N N . GLU A 1 84 ? 2.460 -1.846 15.758 1.00 82.62 84 GLU A N 1
ATOM 638 C CA . GLU A 1 84 ? 1.019 -1.596 15.912 1.00 82.62 84 GLU A CA 1
ATOM 639 C C . GLU A 1 84 ? 0.715 -0.127 16.244 1.00 82.62 84 GLU A C 1
ATOM 641 O O . GLU A 1 84 ? -0.328 0.400 15.850 1.00 82.62 84 GLU A O 1
ATOM 646 N N . ASN A 1 85 ? 1.628 0.558 16.942 1.00 84.94 85 ASN A N 1
ATOM 647 C CA . ASN A 1 85 ? 1.474 1.967 17.306 1.00 84.94 85 ASN A CA 1
ATOM 648 C C . ASN A 1 85 ? 1.506 2.886 16.078 1.00 84.94 85 ASN A C 1
ATOM 650 O O . ASN A 1 85 ? 0.676 3.793 15.978 1.00 84.94 85 ASN A O 1
ATOM 654 N N . ASP A 1 86 ? 2.396 2.613 15.123 1.00 84.81 86 ASP A N 1
ATOM 655 C CA . ASP A 1 86 ? 2.480 3.368 13.871 1.00 84.81 86 ASP A CA 1
ATOM 656 C C . ASP A 1 86 ? 1.256 3.111 12.999 1.00 84.81 86 ASP A C 1
ATOM 658 O O . ASP A 1 86 ? 0.649 4.051 12.476 1.00 84.81 86 ASP A O 1
ATOM 662 N N . CYS A 1 87 ? 0.807 1.853 12.934 1.00 83.62 87 CYS A N 1
ATOM 663 C CA . CYS A 1 87 ? -0.452 1.519 12.281 1.00 83.62 87 CYS A CA 1
ATOM 664 C C . CYS A 1 87 ? -1.621 2.280 12.924 1.00 83.62 87 CYS A C 1
ATOM 666 O O . CYS A 1 87 ? -2.459 2.832 12.210 1.00 83.62 87 CYS A O 1
ATOM 668 N N . LYS A 1 88 ? -1.678 2.357 14.261 1.00 83.00 88 LYS A N 1
ATOM 669 C CA . LYS A 1 88 ? -2.730 3.080 14.988 1.00 83.00 88 LYS A CA 1
ATOM 670 C C . LYS A 1 88 ? -2.712 4.574 14.675 1.00 83.00 88 LYS A C 1
ATOM 672 O O . LYS A 1 88 ? -3.771 5.147 14.414 1.00 83.00 88 LYS A O 1
ATOM 677 N N . ALA A 1 89 ? -1.539 5.201 14.676 1.00 84.81 89 ALA A N 1
ATOM 678 C CA . ALA A 1 89 ? -1.387 6.611 14.325 1.00 84.81 89 ALA A CA 1
ATOM 679 C C . ALA A 1 89 ? -1.830 6.876 12.878 1.00 84.81 89 ALA A C 1
ATOM 681 O O . ALA A 1 89 ? -2.593 7.810 12.622 1.00 84.81 89 ALA A O 1
ATOM 682 N N . TYR A 1 90 ? -1.431 6.003 11.949 1.00 83.31 90 TYR A N 1
ATOM 683 C CA . TYR A 1 90 ? -1.789 6.098 10.539 1.00 83.31 90 TYR A CA 1
ATOM 684 C C . TYR A 1 90 ? -3.300 5.976 10.314 1.00 83.31 90 TYR A C 1
ATOM 686 O O . TYR A 1 90 ? -3.908 6.842 9.689 1.00 83.31 90 TYR A O 1
ATOM 694 N N . VAL A 1 91 ? -3.950 4.953 10.875 1.00 81.44 91 VAL A N 1
ATOM 695 C CA . VAL A 1 91 ? -5.400 4.767 10.694 1.00 81.44 91 VAL A CA 1
ATOM 696 C C . VAL A 1 91 ? -6.215 5.839 11.424 1.00 81.44 91 VAL A C 1
ATOM 698 O O . VAL A 1 91 ? -7.275 6.230 10.942 1.00 81.44 91 VAL A O 1
ATOM 701 N N . THR A 1 92 ? -5.699 6.387 12.532 1.00 82.69 92 THR A N 1
ATOM 702 C CA . THR A 1 92 ? -6.301 7.554 13.198 1.00 82.69 92 THR A CA 1
ATOM 703 C C . THR A 1 92 ? -6.236 8.784 12.293 1.00 82.69 92 THR A C 1
ATOM 705 O O . THR A 1 92 ? -7.241 9.474 12.139 1.00 82.69 92 THR A O 1
ATOM 708 N N . LYS A 1 93 ? -5.095 9.023 11.626 1.00 82.56 93 LYS A N 1
ATOM 709 C CA . LYS A 1 93 ? -4.945 10.092 10.621 1.00 82.56 93 LYS A CA 1
ATOM 710 C C . LYS A 1 93 ? -5.917 9.914 9.450 1.00 82.56 93 LYS A C 1
ATOM 712 O O . LYS A 1 93 ? -6.427 10.896 8.924 1.00 82.56 93 LYS A O 1
ATOM 717 N N . LEU A 1 94 ? -6.209 8.669 9.073 1.00 76.62 94 LEU A N 1
ATOM 718 C CA . LEU A 1 94 ? -7.180 8.344 8.027 1.00 76.62 94 LEU A CA 1
ATOM 719 C C . LEU A 1 94 ? -8.653 8.435 8.469 1.00 76.62 94 LEU A C 1
ATOM 721 O O . LEU A 1 94 ? -9.530 8.247 7.629 1.00 76.62 94 LEU A O 1
ATOM 725 N N . GLY A 1 95 ? -8.942 8.696 9.750 1.00 76.38 95 GLY A N 1
ATOM 726 C CA . GLY A 1 95 ? -10.310 8.837 10.266 1.00 76.38 95 GLY A CA 1
ATOM 727 C C . GLY A 1 95 ? -10.989 7.523 10.671 1.00 76.38 95 GLY A C 1
ATOM 728 O O . GLY A 1 95 ? -12.218 7.426 10.645 1.00 76.38 95 GLY A O 1
ATOM 729 N N . PHE A 1 96 ? -10.217 6.491 11.020 1.00 78.00 96 PHE A N 1
ATOM 730 C CA . PHE A 1 96 ? -10.762 5.195 11.419 1.00 78.00 96 PHE A CA 1
ATOM 731 C C . PHE A 1 96 ? -11.250 5.242 12.871 1.00 78.00 96 PHE A C 1
ATOM 733 O O . PHE A 1 96 ? -10.602 5.815 13.747 1.00 78.00 96 PHE A O 1
ATOM 740 N N . LEU A 1 97 ? -12.396 4.613 13.129 1.00 75.19 97 LEU A N 1
ATOM 741 C CA . LEU A 1 97 ? -13.002 4.534 14.454 1.00 75.19 97 LEU A CA 1
ATOM 742 C C . LEU A 1 97 ? -12.637 3.215 15.133 1.00 75.19 97 LEU A C 1
ATOM 744 O O . LEU A 1 97 ? -12.694 2.147 14.519 1.00 75.19 97 LEU A O 1
ATOM 748 N N . PHE A 1 98 ? -12.318 3.291 16.420 1.00 77.56 98 PHE A N 1
ATOM 749 C CA . PHE A 1 98 ? -12.025 2.138 17.266 1.00 77.56 98 PHE A CA 1
ATOM 750 C C . PHE A 1 98 ? -13.214 1.832 18.180 1.00 77.56 98 PHE A C 1
ATOM 752 O O . PHE A 1 98 ? -13.961 2.729 18.568 1.00 77.56 98 PHE A O 1
ATOM 759 N N . ASP A 1 99 ? -13.401 0.558 18.504 1.00 77.69 99 ASP A N 1
ATOM 7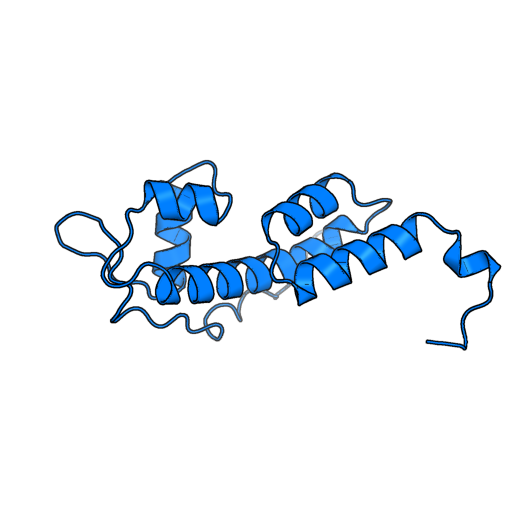60 C CA . ASP A 1 99 ? -14.320 0.101 19.542 1.00 77.69 99 ASP A CA 1
ATOM 761 C C . ASP A 1 99 ? -13.658 0.127 20.926 1.00 77.69 99 ASP A C 1
ATOM 763 O O . ASP A 1 99 ? -12.431 0.180 21.026 1.00 77.69 99 ASP A O 1
ATOM 767 N N . ASP A 1 100 ? -14.454 -0.005 21.991 1.00 68.12 100 ASP A N 1
ATOM 768 C CA . ASP A 1 100 ? -13.962 -0.064 23.381 1.00 68.12 100 ASP A CA 1
ATOM 769 C C . ASP A 1 100 ? -12.997 -1.248 23.625 1.00 68.12 100 ASP A C 1
ATOM 771 O O . ASP A 1 100 ? -12.186 -1.228 24.549 1.00 68.12 100 ASP A O 1
ATOM 775 N N . ALA A 1 101 ? -13.039 -2.265 22.754 1.00 64.88 101 ALA A N 1
ATOM 776 C CA . ALA A 1 101 ? -12.136 -3.417 22.739 1.00 64.88 101 ALA A CA 1
ATOM 777 C C . ALA A 1 101 ? -10.840 -3.204 21.921 1.00 64.88 101 ALA A C 1
ATOM 779 O O . ALA A 1 101 ? -10.036 -4.125 21.797 1.00 64.88 101 ALA A O 1
ATOM 780 N N . GLY A 1 102 ? -10.635 -2.025 21.320 1.00 67.81 102 GLY A N 1
ATOM 781 C CA . GLY A 1 102 ? -9.460 -1.712 20.494 1.00 67.81 102 GLY A CA 1
ATOM 782 C C . GLY A 1 102 ? -9.522 -2.222 19.047 1.00 67.81 102 GLY A C 1
ATOM 783 O O . GLY A 1 102 ? -8.575 -2.020 18.289 1.00 67.81 102 GLY A O 1
ATOM 784 N N . ALA A 1 103 ? -10.631 -2.844 18.638 1.00 75.31 103 ALA A N 1
ATOM 785 C CA . ALA A 1 103 ? -10.862 -3.265 17.256 1.00 75.31 103 ALA A CA 1
ATOM 786 C C . ALA A 1 103 ? -11.344 -2.095 16.384 1.00 75.31 103 ALA A C 1
ATOM 788 O O . ALA A 1 103 ? -12.111 -1.244 16.827 1.00 75.31 103 ALA A O 1
ATOM 789 N N . VAL A 1 104 ? -10.938 -2.064 15.119 1.00 76.81 104 VAL A N 1
ATOM 790 C CA . VAL A 1 104 ? -11.329 -1.033 14.153 1.00 76.81 104 VAL A CA 1
ATOM 791 C C . VAL A 1 104 ? -12.728 -1.330 13.602 1.00 76.81 104 VAL A C 1
ATOM 793 O O . VAL A 1 104 ? -12.965 -2.377 12.990 1.00 76.81 104 VAL A O 1
ATOM 796 N N . LYS A 1 105 ? -13.666 -0.387 13.770 1.00 75.44 105 LYS A N 1
ATOM 797 C CA . LYS A 1 105 ? -15.032 -0.467 13.227 1.00 75.44 105 LYS A CA 1
ATOM 798 C C . LYS A 1 105 ? -15.020 -0.192 11.729 1.00 75.44 105 LYS A C 1
ATOM 800 O O . LYS A 1 105 ? -15.010 0.951 11.271 1.00 75.44 105 LYS A O 1
ATOM 805 N N . CYS A 1 106 ? -15.103 -1.260 10.943 1.00 64.69 106 CYS A N 1
ATOM 806 C CA . CYS A 1 106 ? -14.995 -1.195 9.486 1.00 64.69 106 CYS A CA 1
ATOM 807 C C . CYS A 1 106 ? -16.257 -0.670 8.779 1.00 64.69 106 CYS A C 1
ATOM 809 O O . CYS A 1 106 ? -16.257 -0.432 7.571 1.00 64.69 106 CYS A O 1
ATOM 811 N N . LYS A 1 107 ? -17.363 -0.520 9.515 1.00 60.50 107 LYS A N 1
ATOM 812 C CA . LYS A 1 107 ? -18.655 -0.072 8.977 1.00 60.50 107 LYS A CA 1
ATOM 813 C C . LYS A 1 107 ? -18.810 1.452 8.963 1.00 60.50 107 LYS A C 1
ATOM 815 O O . LYS A 1 107 ? -19.477 1.968 8.072 1.00 60.50 107 LYS A O 1
ATOM 820 N N . GLU A 1 108 ? -18.206 2.135 9.931 1.00 62.47 108 GLU A N 1
ATOM 821 C CA . GLU A 1 108 ? -18.351 3.583 10.147 1.00 62.47 108 GLU A CA 1
ATOM 822 C C . GLU A 1 108 ? -17.101 4.370 9.738 1.00 62.47 108 GLU A C 1
ATOM 824 O O . GLU A 1 108 ? -17.198 5.554 9.428 1.00 62.47 108 GLU A O 1
ATOM 829 N N . SER A 1 109 ? -15.947 3.702 9.667 1.00 61.22 109 SER A N 1
ATOM 830 C CA . SER A 1 109 ? -14.704 4.304 9.184 1.00 61.22 109 SER A CA 1
ATOM 831 C C . SER A 1 109 ? -14.801 4.592 7.683 1.00 61.22 109 SER A C 1
ATOM 833 O O . SER A 1 109 ? -14.974 3.673 6.876 1.00 61.22 109 SER A O 1
ATOM 835 N N . LYS A 1 110 ? -14.686 5.866 7.295 1.00 56.44 110 LYS A N 1
ATOM 836 C CA . LYS A 1 110 ? -14.473 6.271 5.901 1.00 56.44 110 LYS A CA 1
ATOM 837 C C . LYS A 1 110 ? -12.980 6.458 5.683 1.00 56.44 110 LYS A C 1
ATOM 839 O O . LYS A 1 110 ? -12.336 7.187 6.420 1.00 56.44 110 LYS A O 1
ATOM 844 N N . CYS A 1 111 ? -12.436 5.809 4.660 1.00 53.22 111 CYS A N 1
ATOM 845 C CA . CYS A 1 111 ? -11.101 6.112 4.166 1.00 53.22 111 CYS A CA 1
ATOM 846 C C . CYS A 1 111 ? -11.186 7.368 3.286 1.00 53.22 111 CYS A C 1
ATOM 848 O O . CYS A 1 111 ? -11.309 7.278 2.062 1.00 53.22 111 CYS A O 1
ATOM 850 N N . ASP A 1 112 ? -11.184 8.550 3.894 1.00 49.22 112 ASP A N 1
ATOM 851 C CA . ASP A 1 112 ? -11.110 9.785 3.121 1.00 49.22 112 ASP A CA 1
ATOM 852 C C . ASP A 1 112 ? -9.662 9.963 2.644 1.00 49.22 112 ASP A C 1
ATOM 854 O O . ASP A 1 112 ? -8.811 10.529 3.324 1.00 49.22 112 ASP A O 1
ATOM 858 N N . ALA A 1 113 ? -9.372 9.487 1.428 1.00 45.25 113 ALA A N 1
ATOM 859 C CA . ALA A 1 113 ? -8.082 9.689 0.756 1.00 45.25 113 ALA A CA 1
ATOM 860 C C . ALA A 1 113 ? -7.722 11.181 0.553 1.00 45.25 113 ALA A C 1
ATOM 862 O O . ALA A 1 113 ? -6.620 11.497 0.113 1.00 45.25 113 ALA A O 1
ATOM 863 N N . ALA A 1 114 ? -8.648 12.095 0.869 1.00 42.19 114 ALA A N 1
ATOM 864 C CA . ALA A 1 114 ? -8.475 13.541 0.826 1.00 42.19 114 ALA A CA 1
ATOM 865 C C . ALA A 1 114 ? -7.624 14.107 1.985 1.00 42.19 114 ALA A C 1
ATOM 867 O O . ALA A 1 114 ? -7.144 15.228 1.870 1.00 42.19 114 ALA A O 1
ATOM 868 N N . GLY A 1 115 ? -7.406 13.357 3.074 1.00 39.69 115 GLY A N 1
ATOM 869 C CA . GLY A 1 115 ? -6.695 13.835 4.274 1.00 39.69 115 GLY A CA 1
ATOM 870 C C . GLY A 1 115 ? -5.158 13.772 4.241 1.00 39.69 115 GLY A C 1
ATOM 871 O O . GLY A 1 115 ? -4.529 13.956 5.279 1.00 39.69 115 GLY A O 1
ATOM 872 N N . LEU A 1 116 ? -4.538 13.468 3.093 1.00 42.84 116 LEU A N 1
ATOM 873 C CA . LEU A 1 116 ? -3.071 13.417 2.930 1.00 42.84 116 LEU A CA 1
ATOM 874 C C . LEU A 1 116 ? -2.536 14.441 1.913 1.00 42.84 116 LEU A C 1
ATOM 876 O O . LEU A 1 116 ? -1.473 14.246 1.327 1.00 42.84 116 LEU A O 1
ATOM 880 N N . VAL A 1 117 ? -3.264 15.535 1.692 1.00 42.50 117 VAL A N 1
ATOM 881 C CA . VAL A 1 117 ? -2.664 16.751 1.126 1.00 42.50 117 VAL A CA 1
ATOM 882 C C . VAL A 1 117 ? -2.181 17.586 2.313 1.00 42.50 117 VAL A C 1
ATOM 884 O O . VAL A 1 117 ? -2.960 17.756 3.241 1.00 42.50 117 VAL A O 1
ATOM 887 N N . GLU A 1 118 ? -0.936 18.080 2.248 1.00 43.50 118 GLU A N 1
ATOM 888 C CA . GLU A 1 118 ? -0.104 18.686 3.319 1.00 43.50 118 GLU A CA 1
ATOM 889 C C . GLU A 1 118 ? 0.777 17.603 3.988 1.00 43.50 118 GLU A C 1
ATOM 891 O O . GLU A 1 118 ? 0.286 16.747 4.712 1.00 43.50 118 GLU A O 1
ATOM 896 N N . ASP A 1 119 ? 2.060 17.427 3.647 1.00 34.50 119 ASP A N 1
ATOM 897 C CA . ASP A 1 119 ? 3.134 18.420 3.554 1.00 34.50 119 ASP A CA 1
ATOM 898 C C . ASP A 1 119 ? 3.990 18.2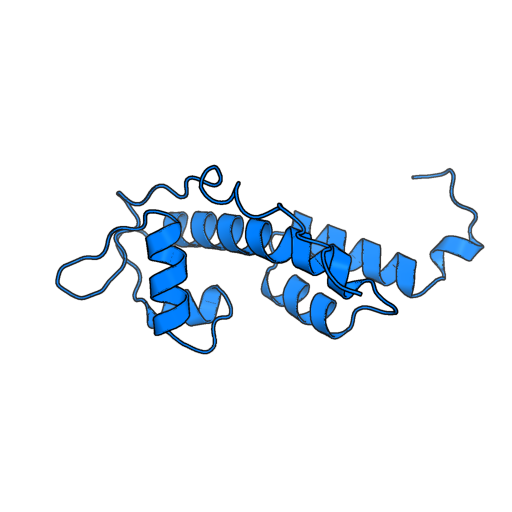65 2.284 1.00 34.50 119 ASP A C 1
ATOM 900 O O . ASP A 1 119 ? 4.722 17.294 2.097 1.00 34.50 119 ASP A O 1
ATOM 904 N N . GLY A 1 120 ? 3.931 19.273 1.418 1.00 35.66 120 GLY A N 1
ATOM 905 C CA . GLY A 1 120 ? 4.807 19.425 0.260 1.00 35.66 120 GLY A CA 1
ATOM 906 C C . GLY A 1 120 ? 5.420 20.818 0.209 1.00 35.66 120 GLY A C 1
ATOM 907 O O . GLY A 1 120 ? 5.569 21.370 -0.874 1.00 35.66 120 GLY A O 1
ATOM 908 N N . GLU A 1 121 ? 5.730 21.420 1.360 1.00 34.44 121 GLU A N 1
ATOM 909 C CA . GLU A 1 121 ? 6.526 22.645 1.408 1.00 34.44 121 GLU A CA 1
ATOM 910 C C . GLU A 1 121 ? 7.983 22.262 1.687 1.00 34.44 121 GLU A C 1
ATOM 912 O O . GLU A 1 121 ? 8.439 22.144 2.825 1.00 34.44 121 GLU A O 1
ATOM 917 N N . GLN A 1 122 ? 8.726 22.014 0.606 1.00 37.97 122 GLN A N 1
ATOM 918 C CA . GLN A 1 122 ? 10.180 21.933 0.641 1.00 37.97 122 GLN A CA 1
ATOM 919 C C . GLN A 1 122 ? 10.732 23.282 1.119 1.00 37.97 122 GLN A C 1
ATOM 921 O O . GLN A 1 122 ? 10.989 24.182 0.320 1.00 37.97 122 GLN A O 1
ATOM 926 N N . LYS A 1 123 ? 10.988 23.420 2.425 1.00 32.53 123 LYS A N 1
ATOM 927 C CA . LYS A 1 123 ? 11.983 24.380 2.914 1.00 32.53 123 LYS A CA 1
ATOM 928 C C . LYS A 1 123 ? 13.368 23.886 2.509 1.00 32.53 123 LYS A C 1
ATOM 930 O O . LYS A 1 123 ? 14.114 23.346 3.317 1.00 32.53 123 LYS A O 1
ATOM 935 N N . SER A 1 124 ? 13.720 24.110 1.246 1.00 41.12 124 SER A N 1
ATOM 936 C CA . SER A 1 124 ? 15.117 24.249 0.854 1.00 41.12 124 SER A CA 1
ATOM 937 C C . SER A 1 124 ? 15.588 25.619 1.339 1.00 41.12 124 SER A C 1
ATOM 939 O O . SER A 1 124 ? 15.532 26.610 0.616 1.00 41.12 124 SER A O 1
ATOM 941 N N . SER A 1 125 ? 15.992 25.681 2.603 1.00 53.56 125 SER A N 1
ATOM 942 C CA . SER A 1 125 ? 16.840 26.743 3.128 1.00 53.56 125 SER A CA 1
ATOM 943 C C . SER A 1 125 ? 18.010 26.076 3.834 1.00 53.56 125 SER A C 1
ATOM 945 O O . SER A 1 125 ? 17.775 25.250 4.715 1.00 53.56 125 SER A O 1
ATOM 947 N N . LEU A 1 126 ? 19.218 26.514 3.454 1.00 41.50 126 LEU A N 1
ATOM 948 C CA . LEU A 1 126 ? 20.545 26.195 4.003 1.00 41.50 126 LEU A CA 1
ATOM 949 C C . LEU A 1 126 ? 21.103 24.858 3.471 1.00 41.50 126 LEU A C 1
ATOM 951 O O . LEU A 1 126 ? 20.570 23.803 3.788 1.00 41.50 126 LEU A O 1
ATOM 955 N N . LEU A 1 127 ? 22.151 24.806 2.643 1.00 35.16 127 LEU A N 1
ATOM 956 C CA . LEU A 1 127 ? 23.281 25.711 2.382 1.00 35.16 127 LEU A CA 1
ATOM 957 C C . LEU A 1 127 ? 23.617 25.733 0.883 1.00 35.16 127 LEU A C 1
ATOM 959 O O . LEU A 1 127 ? 23.605 24.637 0.281 1.00 35.16 127 LEU A O 1
#

InterPro domains:
  IPR000717 Proteasome component (PCI) domain [PS50250] (1-127)
  IPR005062 SAC3/GANP/THP3, conserved domain [PF03399] (2-98)
  IPR045107 SAC3/GANP/THP3 [PTHR12436] (2-105)

Radius of gyration: 17.82 Å; chains: 1; bounding box: 42×35×54 Å